Protein AF-A0A0P0VS82-F1 (afdb_monomer)

Secondary structure (DSSP, 8-state):
-PPPP------SPPPHHHHHHHHHHHHT-GGG---TTHHHHHHHHHHHHHHHHHHHHHGGGSS-----PPP-------------------

Sequence (90 aa):
MRAVRGEVVSSKPVALNKAARVFSLFAASDDSGLPSDGGALLLCAAEAAMELHVYRRYGLASGQSEEKRPKKRKRKNDACSTSGVASRVV

pLDDT: mean 76.22, std 19.3, range [44.38, 97.69]

Mean predicted aligned error: 15.92 Å

Solvent-accessible surface area (backbone atoms only — not comparable to full-atom values): 5989 Å² total; per-residue (Å²): 136,83,80,90,82,79,80,87,89,68,89,73,87,74,57,42,62,56,50,15,52,51,29,42,54,49,40,70,36,86,83,58,76,59,59,91,63,47,31,57,54,28,40,54,50,16,51,52,28,39,50,52,41,48,38,70,74,54,51,57,78,80,70,71,83,90,77,83,73,79,76,81,78,77,80,79,80,76,77,82,78,85,87,70,85,77,79,83,86,129

Foldseek 3Di:
DDDDDDDPPDPDDDQLQVQLVVLQ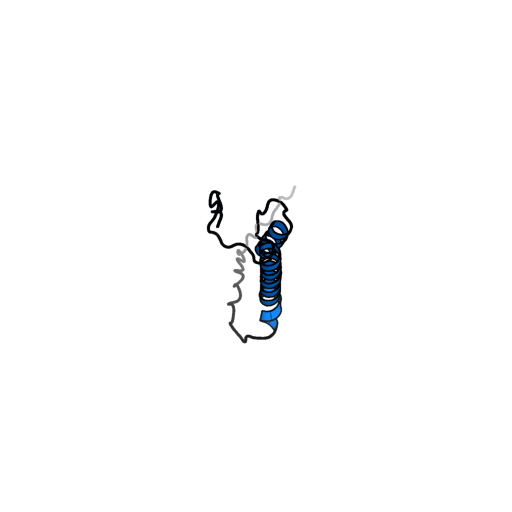VLLPDPPVPDDPCSSVVSNVSSVVSVVVNCCVVPVVVPDDDDPDDPPPPPPPPPPDDDPPDDDDDD

Organism: Oryza sativa subsp. japonica (NCBI:txid39947)

Structure (mmCIF, N/CA/C/O backbone):
data_AF-A0A0P0VS82-F1
#
_entry.id   AF-A0A0P0VS82-F1
#
loop_
_atom_site.group_PDB
_atom_site.id
_atom_site.type_symbol
_atom_site.label_atom_id
_atom_site.label_alt_id
_atom_site.label_comp_id
_atom_site.label_asym_id
_atom_site.label_entity_id
_atom_site.label_seq_id
_atom_site.pdbx_PDB_ins_code
_atom_site.Cartn_x
_atom_site.Cartn_y
_atom_site.Cartn_z
_atom_site.occupancy
_atom_site.B_iso_or_equiv
_atom_site.auth_seq_id
_atom_site.auth_comp_id
_atom_site.auth_asym_id
_atom_site.auth_atom_id
_atom_site.pdbx_PDB_model_num
ATOM 1 N N . MET A 1 1 ? -10.383 -17.402 6.910 1.00 48.69 1 MET A N 1
ATOM 2 C CA . MET A 1 1 ? -10.026 -16.730 5.640 1.00 48.69 1 MET A CA 1
ATOM 3 C C . MET A 1 1 ? -11.311 -16.229 4.988 1.00 48.69 1 MET A C 1
ATOM 5 O O . MET A 1 1 ? -12.141 -17.060 4.639 1.00 48.69 1 MET A O 1
ATOM 9 N N . ARG A 1 2 ? -11.537 -14.911 4.883 1.00 63.81 2 ARG A N 1
ATOM 10 C CA . ARG A 1 2 ? -12.646 -14.367 4.074 1.00 63.81 2 ARG A CA 1
ATOM 11 C C . ARG A 1 2 ? -12.146 -14.189 2.641 1.00 63.81 2 ARG A C 1
ATOM 13 O O . ARG A 1 2 ? -11.087 -13.607 2.439 1.00 63.81 2 ARG A O 1
ATOM 20 N N . ALA A 1 3 ? -12.877 -14.716 1.663 1.00 71.25 3 ALA A N 1
ATOM 21 C CA . ALA A 1 3 ? -12.551 -14.502 0.257 1.00 71.25 3 ALA A CA 1
ATOM 22 C C . ALA A 1 3 ? -12.819 -13.036 -0.114 1.00 71.25 3 ALA A C 1
ATOM 24 O O . ALA A 1 3 ? -1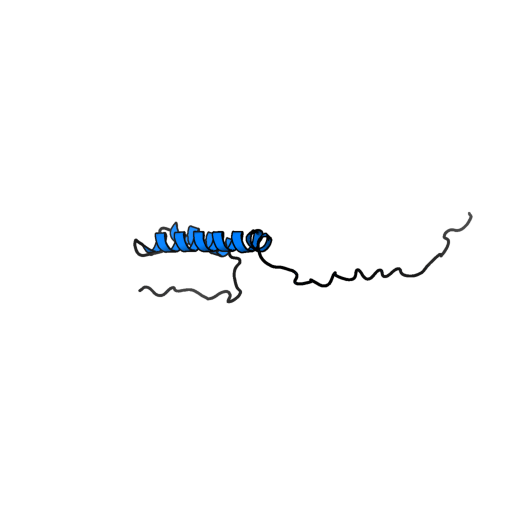3.894 -12.513 0.190 1.00 71.25 3 ALA A O 1
ATOM 25 N N . VAL A 1 4 ? -11.857 -12.389 -0.775 1.00 70.56 4 VAL A N 1
ATOM 26 C CA . VAL A 1 4 ? -12.066 -11.066 -1.375 1.00 70.56 4 VAL A CA 1
ATOM 27 C C . VAL A 1 4 ? -13.126 -11.219 -2.464 1.00 70.56 4 VAL A C 1
ATOM 29 O O . VAL A 1 4 ? -12.957 -12.013 -3.388 1.00 70.56 4 VAL A O 1
ATOM 32 N N . ARG A 1 5 ? -14.241 -10.495 -2.339 1.00 79.25 5 ARG A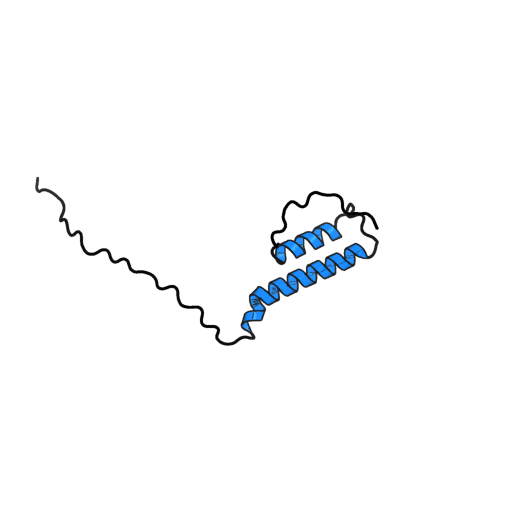 N 1
ATOM 33 C CA . ARG A 1 5 ? -15.278 -10.422 -3.373 1.00 79.25 5 ARG A CA 1
ATOM 34 C C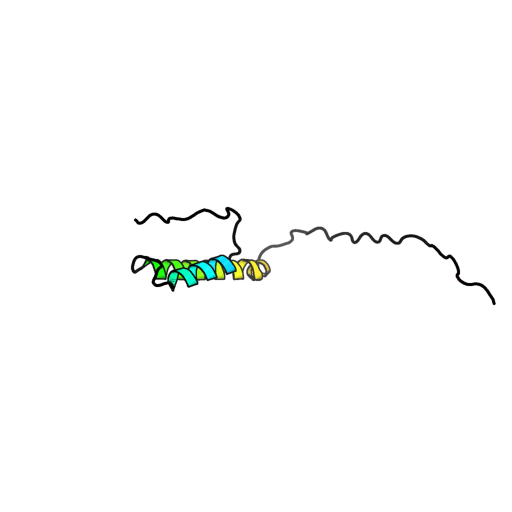 . ARG A 1 5 ? -15.069 -9.148 -4.180 1.00 79.25 5 ARG A C 1
ATOM 36 O O . ARG A 1 5 ? -14.925 -8.078 -3.600 1.00 79.25 5 ARG A O 1
ATOM 43 N N . GLY A 1 6 ? -15.055 -9.267 -5.501 1.00 84.44 6 GLY A N 1
ATOM 44 C CA . GLY A 1 6 ? -14.899 -8.137 -6.409 1.00 84.44 6 GLY A CA 1
ATOM 45 C C . GLY A 1 6 ? -14.640 -8.595 -7.839 1.00 84.44 6 GLY A C 1
ATOM 46 O O . GLY A 1 6 ? -14.276 -9.746 -8.076 1.00 84.44 6 GLY A O 1
ATOM 47 N N . GLU A 1 7 ? -14.841 -7.688 -8.787 1.00 91.00 7 GLU A N 1
ATOM 48 C CA . GLU A 1 7 ? -14.488 -7.900 -10.187 1.00 91.00 7 GLU A CA 1
ATOM 49 C C . GLU A 1 7 ? -13.029 -7.495 -10.422 1.00 91.00 7 GLU A C 1
ATOM 51 O O . GLU A 1 7 ? -12.575 -6.435 -9.980 1.00 91.00 7 GLU A O 1
ATOM 56 N N . VAL A 1 8 ? -12.278 -8.329 -11.142 1.00 86.94 8 VAL A N 1
ATOM 57 C CA . VAL A 1 8 ? -10.937 -7.960 -11.598 1.00 86.94 8 VAL A CA 1
ATOM 58 C C . VAL A 1 8 ? -11.080 -7.002 -12.776 1.00 86.94 8 VAL A C 1
ATOM 60 O O . VAL A 1 8 ? -11.237 -7.418 -13.917 1.00 86.94 8 VAL A O 1
ATOM 63 N N . VAL A 1 9 ? -10.985 -5.704 -12.499 1.00 89.75 9 VAL A N 1
ATOM 64 C CA . VAL A 1 9 ? -11.124 -4.659 -13.529 1.00 89.75 9 VAL A CA 1
ATOM 65 C C . VAL A 1 9 ? -9.933 -4.579 -14.491 1.00 89.75 9 VAL A C 1
ATOM 67 O O . VAL A 1 9 ? -10.030 -3.986 -15.563 1.00 89.75 9 VAL A O 1
ATOM 70 N N . SER A 1 10 ? -8.768 -5.110 -14.105 1.00 90.81 10 SER A N 1
ATOM 71 C CA . SER A 1 10 ? -7.547 -5.034 -14.909 1.00 90.81 10 SER A CA 1
ATOM 72 C C . SER A 1 10 ? -6.488 -6.023 -14.430 1.00 90.81 10 SER A C 1
ATOM 74 O O . SER A 1 10 ? -6.247 -6.148 -13.233 1.00 90.81 10 SER A O 1
ATOM 76 N N . SER A 1 11 ? -5.780 -6.637 -15.379 1.00 92.62 11 SER A N 1
ATOM 77 C CA . SER A 1 11 ? -4.547 -7.409 -15.154 1.00 92.62 11 SER A CA 1
ATOM 78 C C . SER A 1 11 ? -3.272 -6.610 -15.451 1.00 92.62 11 SER A C 1
ATOM 80 O O . SER A 1 11 ? -2.162 -7.119 -15.299 1.00 92.62 11 SER A O 1
ATOM 82 N N . LYS A 1 12 ? -3.403 -5.352 -15.897 1.00 94.44 12 LYS A N 1
ATOM 83 C CA . LYS A 1 12 ? -2.246 -4.502 -16.200 1.00 94.44 12 LYS A CA 1
ATOM 84 C C . LYS A 1 12 ? -1.462 -4.190 -14.922 1.00 94.44 12 LYS A C 1
ATOM 86 O O . LYS A 1 12 ? -2.080 -3.870 -13.903 1.00 94.44 12 LYS A O 1
ATOM 91 N N . PRO A 1 13 ? -0.120 -4.206 -14.981 1.00 92.94 13 PRO A N 1
ATOM 92 C CA . PRO A 1 13 ? 0.705 -3.857 -13.837 1.00 92.94 13 PRO A CA 1
ATOM 93 C C . PRO A 1 13 ? 0.449 -2.412 -13.400 1.00 92.94 13 PRO A C 1
ATOM 95 O O . PRO A 1 13 ? 0.230 -1.517 -14.222 1.00 92.94 13 PRO A O 1
ATOM 98 N N . VAL A 1 14 ? 0.512 -2.179 -12.092 1.00 94.06 14 VAL A N 1
ATOM 99 C CA . VAL A 1 14 ? 0.426 -0.844 -11.493 1.00 94.06 14 VAL A CA 1
ATOM 100 C C . VAL A 1 14 ? 1.818 -0.301 -11.188 1.00 94.06 14 VAL A C 1
ATOM 102 O O . VAL A 1 14 ? 2.752 -1.048 -10.901 1.00 94.06 14 VAL A O 1
ATOM 105 N N . ALA A 1 15 ? 1.966 1.022 -11.245 1.00 95.25 15 ALA A N 1
ATOM 106 C CA . ALA A 1 15 ? 3.204 1.675 -10.839 1.00 95.25 15 ALA A CA 1
ATOM 107 C C . ALA A 1 15 ? 3.458 1.468 -9.335 1.00 95.25 15 ALA A C 1
ATOM 109 O O . ALA A 1 15 ? 2.521 1.492 -8.538 1.00 95.25 15 ALA A O 1
ATOM 110 N N . LEU A 1 16 ? 4.724 1.303 -8.943 1.00 95.69 16 LEU A N 1
ATOM 111 C CA . LEU A 1 16 ? 5.107 0.995 -7.558 1.00 95.69 16 LEU A CA 1
ATOM 112 C C . LEU A 1 16 ? 4.657 2.063 -6.554 1.00 95.69 16 LEU A C 1
ATOM 114 O O . LEU A 1 16 ? 4.098 1.733 -5.516 1.00 95.69 16 LEU A O 1
ATOM 118 N N . ASN A 1 17 ? 4.813 3.342 -6.897 1.00 96.31 17 ASN A N 1
ATOM 119 C CA . ASN A 1 17 ? 4.323 4.448 -6.071 1.00 96.31 17 ASN A CA 1
ATOM 120 C C . ASN A 1 17 ? 2.795 4.405 -5.883 1.00 96.31 17 ASN A C 1
ATOM 122 O O . ASN A 1 17 ? 2.281 4.742 -4.818 1.00 96.31 17 ASN A O 1
ATOM 126 N N . LYS A 1 18 ? 2.055 3.966 -6.908 1.00 96.81 18 LYS A N 1
ATOM 127 C CA . LYS A 1 18 ? 0.607 3.763 -6.815 1.00 96.81 18 LYS A CA 1
ATOM 128 C C . LYS A 1 18 ? 0.277 2.562 -5.928 1.00 96.81 18 LYS A C 1
ATOM 130 O O . LYS A 1 18 ? -0.631 2.675 -5.113 1.00 96.81 18 LYS A O 1
ATOM 135 N N . ALA A 1 19 ? 1.003 1.452 -6.065 1.00 96.25 19 ALA A N 1
ATOM 136 C CA . ALA A 1 19 ? 0.828 0.269 -5.224 1.00 96.25 19 ALA A CA 1
ATOM 137 C C . ALA A 1 19 ? 1.046 0.598 -3.740 1.00 96.25 19 ALA A C 1
ATOM 139 O O . ALA A 1 19 ? 0.182 0.293 -2.926 1.00 96.25 19 ALA A O 1
ATOM 140 N N . ALA A 1 20 ? 2.122 1.320 -3.413 1.00 97.06 20 ALA A N 1
ATOM 141 C CA . ALA A 1 20 ? 2.392 1.763 -2.050 1.00 97.06 20 ALA A CA 1
ATOM 142 C C . ALA A 1 20 ? 1.237 2.577 -1.460 1.00 97.06 20 ALA A C 1
ATOM 144 O O . ALA A 1 20 ? 0.750 2.273 -0.377 1.00 97.06 20 ALA A O 1
ATOM 145 N N . ARG A 1 21 ? 0.732 3.562 -2.215 1.00 97.00 21 ARG A N 1
ATOM 146 C CA . ARG A 1 21 ? -0.412 4.371 -1.779 1.00 97.00 21 ARG A CA 1
ATOM 147 C C . ARG A 1 21 ? -1.658 3.521 -1.521 1.00 97.00 21 ARG A C 1
ATOM 149 O O . ARG A 1 21 ? -2.369 3.782 -0.559 1.00 97.00 21 ARG A O 1
ATOM 156 N N . VAL A 1 22 ? -1.934 2.531 -2.372 1.00 94.62 22 VAL A N 1
ATOM 157 C CA . VAL A 1 22 ? -3.073 1.618 -2.183 1.00 94.62 22 VAL A CA 1
ATOM 158 C C . VAL A 1 22 ? -2.898 0.791 -0.912 1.00 94.62 22 VAL A C 1
ATOM 160 O O . VAL A 1 22 ? -3.834 0.715 -0.125 1.00 94.62 22 VAL A O 1
ATOM 163 N N . PHE A 1 23 ? -1.711 0.228 -0.678 1.00 95.12 23 PHE A N 1
ATOM 164 C CA . PHE A 1 23 ? -1.434 -0.539 0.536 1.00 95.12 23 PHE A CA 1
ATOM 165 C C . PHE A 1 23 ? -1.584 0.309 1.801 1.00 95.12 23 PHE A C 1
ATOM 167 O O . PHE A 1 23 ? -2.276 -0.118 2.719 1.00 95.12 23 PHE A O 1
ATOM 174 N N . SER A 1 24 ? -1.037 1.529 1.828 1.00 95.69 24 SER A N 1
ATOM 175 C CA . SER A 1 24 ? -1.185 2.433 2.977 1.00 95.69 24 SER A CA 1
ATOM 176 C C . SER A 1 24 ? -2.642 2.812 3.242 1.00 95.69 24 SER A C 1
ATOM 178 O O . SER A 1 24 ? -3.079 2.791 4.388 1.00 95.69 24 SER A O 1
ATOM 180 N N . LEU A 1 25 ? -3.409 3.137 2.195 1.00 94.44 25 LEU A N 1
ATOM 181 C CA . LEU A 1 25 ? -4.826 3.478 2.349 1.00 94.44 25 LEU A CA 1
ATOM 182 C C . LEU A 1 25 ? -5.648 2.286 2.841 1.00 94.44 25 LEU A C 1
ATOM 184 O O . LEU A 1 25 ? -6.538 2.465 3.663 1.00 94.44 25 LEU A O 1
ATOM 188 N N . PHE A 1 26 ? -5.350 1.079 2.358 1.00 91.56 26 PHE A N 1
ATOM 189 C CA . PHE A 1 26 ? -6.054 -0.123 2.793 1.00 91.56 26 PHE A CA 1
ATOM 190 C C . PHE A 1 26 ? -5.686 -0.509 4.231 1.00 91.56 26 PHE A C 1
ATOM 192 O O . PHE A 1 26 ? -6.563 -0.895 4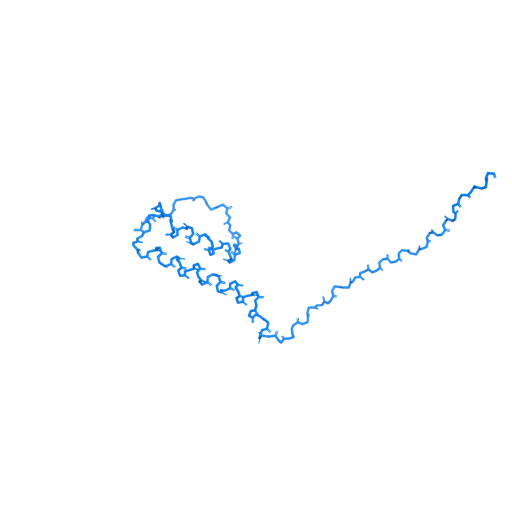.993 1.00 91.56 26 PHE A O 1
ATOM 199 N N . ALA A 1 27 ? -4.423 -0.336 4.630 1.00 91.50 27 ALA A N 1
ATOM 200 C CA . ALA A 1 27 ? -3.985 -0.554 6.007 1.00 91.50 27 ALA A CA 1
ATOM 201 C C . ALA A 1 27 ? -4.642 0.415 7.006 1.00 91.50 27 ALA A C 1
ATOM 203 O O . ALA A 1 27 ? -4.893 0.031 8.142 1.00 91.50 27 ALA A O 1
ATOM 204 N N . ALA A 1 28 ? -4.922 1.653 6.582 1.00 88.75 28 ALA A N 1
ATOM 205 C CA . ALA A 1 28 ? -5.586 2.675 7.395 1.00 88.75 28 ALA A CA 1
ATOM 206 C C . ALA A 1 28 ? -7.123 2.607 7.351 1.00 88.75 28 ALA A C 1
ATOM 208 O O . ALA A 1 28 ? -7.788 3.413 7.995 1.00 88.75 28 ALA A O 1
ATOM 209 N N . SER A 1 29 ? -7.700 1.706 6.552 1.00 86.50 29 SER A N 1
ATOM 210 C CA . SER A 1 29 ? -9.148 1.584 6.425 1.00 86.50 29 SER A CA 1
ATOM 211 C C . SER A 1 29 ? -9.700 0.678 7.522 1.00 86.50 29 SER A C 1
ATOM 213 O O . SER A 1 29 ? -9.388 -0.514 7.564 1.00 86.50 29 SER A O 1
ATOM 215 N N . ASP A 1 30 ? -10.576 1.231 8.360 1.00 76.81 30 ASP A N 1
ATOM 216 C CA . ASP A 1 30 ? -11.294 0.479 9.399 1.00 76.81 30 ASP A CA 1
ATOM 217 C C . ASP A 1 30 ? -12.148 -0.657 8.798 1.00 76.81 30 ASP A C 1
ATOM 219 O O . ASP A 1 30 ? -12.273 -1.738 9.374 1.00 76.81 30 ASP A O 1
ATOM 223 N N . ASP A 1 31 ? -12.651 -0.455 7.575 1.00 76.75 31 ASP A N 1
ATO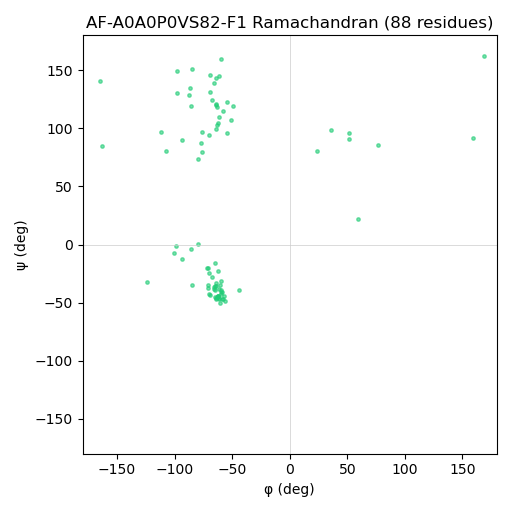M 224 C CA . ASP A 1 31 ? -13.454 -1.425 6.820 1.00 76.75 31 ASP A CA 1
ATOM 225 C C . ASP A 1 31 ? -12.626 -2.516 6.124 1.00 76.75 31 ASP A C 1
ATOM 227 O O . ASP A 1 31 ? -13.176 -3.394 5.452 1.00 76.75 31 ASP A O 1
ATOM 231 N N . SER A 1 32 ? -11.297 -2.500 6.268 1.00 70.00 32 SER A N 1
ATOM 232 C CA . SER A 1 32 ? -10.424 -3.489 5.626 1.00 70.00 32 SER A CA 1
ATOM 233 C C . SER A 1 32 ? -10.700 -4.920 6.100 1.00 70.00 32 SER A C 1
ATOM 235 O O . SER A 1 32 ? -10.393 -5.881 5.388 1.00 70.00 32 SER A O 1
ATOM 237 N N . GLY A 1 33 ? -11.287 -5.082 7.294 1.00 78.81 33 GLY A N 1
ATOM 238 C CA . GLY A 1 33 ? -11.567 -6.388 7.892 1.00 78.81 33 GLY A CA 1
ATOM 239 C C . GLY A 1 33 ? -10.304 -7.232 8.085 1.00 78.81 33 GLY A C 1
ATOM 240 O O . GLY A 1 33 ? -10.385 -8.464 8.128 1.00 78.81 33 GLY A O 1
ATOM 241 N N . LEU A 1 34 ? -9.140 -6.578 8.135 1.00 79.88 34 LEU A N 1
ATOM 242 C CA . LEU A 1 34 ? -7.856 -7.229 8.320 1.00 79.88 34 LEU A CA 1
ATOM 243 C C . LEU A 1 34 ? -7.746 -7.786 9.745 1.00 79.88 34 LEU A C 1
ATOM 245 O O . LEU A 1 34 ? -8.260 -7.184 10.689 1.00 79.88 34 LEU A O 1
ATOM 249 N N . PRO A 1 35 ? -7.058 -8.927 9.927 1.00 82.31 35 PRO A N 1
ATOM 250 C CA . PRO A 1 35 ? -6.629 -9.338 11.260 1.00 82.31 35 PRO A CA 1
ATOM 251 C C . PRO A 1 35 ? -5.716 -8.258 11.865 1.00 82.31 35 PRO A C 1
ATOM 253 O O . PRO A 1 35 ? -5.130 -7.476 11.114 1.00 82.31 35 PRO A O 1
ATOM 256 N N . SER A 1 36 ? -5.562 -8.243 13.194 1.00 77.25 36 SER A N 1
ATOM 257 C CA . SER A 1 36 ? -4.793 -7.224 13.941 1.00 77.25 36 SER A CA 1
ATOM 258 C C . SER A 1 36 ? -3.442 -6.882 13.305 1.00 77.25 36 SER A C 1
ATOM 260 O O . SER A 1 36 ? -3.063 -5.717 13.230 1.00 77.25 36 SER A O 1
ATOM 262 N N . ASP A 1 37 ? -2.756 -7.892 12.774 1.00 85.25 37 ASP A N 1
ATOM 263 C CA . ASP A 1 37 ? -1.393 -7.761 12.258 1.00 85.25 37 ASP A CA 1
ATOM 264 C C . ASP A 1 37 ? -1.361 -7.472 10.745 1.00 85.25 37 ASP A C 1
ATOM 266 O O . ASP A 1 37 ? -0.330 -7.100 10.182 1.00 85.25 37 ASP A O 1
ATOM 270 N N . GLY A 1 38 ? -2.498 -7.619 10.057 1.00 87.38 38 GLY A N 1
ATOM 271 C CA . GLY A 1 38 ? -2.605 -7.443 8.609 1.00 87.38 38 GLY A CA 1
ATOM 272 C C . GLY A 1 38 ? -2.331 -6.008 8.163 1.00 87.38 38 GLY A C 1
ATOM 273 O O . GLY A 1 38 ? -1.703 -5.799 7.125 1.00 87.38 38 GLY A O 1
ATOM 274 N N . GLY A 1 39 ? -2.744 -5.023 8.967 1.00 90.25 39 GLY A N 1
ATOM 275 C CA . GLY A 1 39 ? -2.448 -3.612 8.711 1.00 90.25 39 GLY A CA 1
ATOM 276 C C . GLY A 1 39 ? -0.944 -3.328 8.726 1.00 90.25 39 GLY A C 1
ATOM 277 O O . GLY A 1 39 ? -0.430 -2.693 7.807 1.00 90.25 39 GLY A O 1
ATOM 278 N N . ALA A 1 40 ? -0.217 -3.877 9.704 1.00 92.31 40 ALA A N 1
ATOM 279 C CA . ALA A 1 40 ? 1.233 -3.719 9.802 1.00 92.31 40 ALA A CA 1
ATOM 280 C C . ALA A 1 40 ? 1.959 -4.327 8.590 1.00 92.31 40 ALA A C 1
ATOM 282 O O . ALA A 1 40 ? 2.816 -3.679 7.994 1.00 92.31 40 ALA A O 1
ATOM 283 N N . LEU A 1 41 ? 1.559 -5.528 8.157 1.00 94.62 41 LEU A N 1
ATOM 284 C CA . LEU A 1 41 ? 2.140 -6.175 6.974 1.00 94.62 41 LEU A CA 1
ATOM 285 C C . LEU A 1 41 ? 1.936 -5.356 5.693 1.00 94.62 41 LEU A C 1
ATOM 287 O O . LEU A 1 41 ? 2.832 -5.279 4.851 1.00 94.62 41 LEU A O 1
ATOM 291 N N . LEU A 1 42 ? 0.772 -4.725 5.538 1.00 94.50 42 LEU A N 1
ATOM 292 C CA . LEU A 1 42 ? 0.505 -3.853 4.396 1.00 94.50 42 LEU A CA 1
ATOM 293 C C . LEU A 1 42 ? 1.294 -2.551 4.447 1.00 94.50 42 LEU A C 1
ATOM 295 O O . LEU A 1 42 ? 1.717 -2.073 3.397 1.00 94.50 42 LEU A O 1
ATOM 299 N N . LEU A 1 43 ? 1.526 -1.991 5.635 1.00 95.62 43 LEU A N 1
ATOM 300 C CA . LEU A 1 43 ? 2.421 -0.844 5.785 1.00 95.62 43 LEU A CA 1
ATOM 301 C C . LEU A 1 43 ? 3.853 -1.219 5.387 1.00 95.62 43 LEU A C 1
ATOM 303 O O . LEU A 1 43 ? 4.436 -0.523 4.560 1.00 95.62 43 LEU A O 1
ATOM 307 N N . CYS A 1 44 ? 4.366 -2.371 5.832 1.00 97.00 44 CYS A N 1
ATOM 308 C CA . CYS A 1 44 ? 5.667 -2.878 5.380 1.00 97.00 44 CYS A CA 1
ATOM 309 C C . CYS A 1 44 ? 5.709 -3.084 3.856 1.00 97.00 44 CYS A C 1
ATOM 311 O O . CYS A 1 44 ? 6.691 -2.745 3.198 1.00 97.00 44 CYS A O 1
ATOM 313 N N . ALA A 1 45 ? 4.632 -3.606 3.260 1.00 97.25 45 ALA A N 1
ATOM 314 C CA . ALA A 1 45 ? 4.537 -3.757 1.809 1.00 97.25 45 ALA A CA 1
ATOM 315 C C . ALA A 1 45 ? 4.517 -2.400 1.082 1.00 97.25 45 ALA A C 1
ATOM 317 O O . ALA A 1 45 ? 5.098 -2.266 0.001 1.00 97.25 45 ALA A O 1
ATOM 318 N N . ALA A 1 46 ? 3.869 -1.387 1.664 1.00 97.44 46 ALA A N 1
ATOM 319 C CA . ALA A 1 46 ? 3.859 -0.029 1.137 1.00 97.44 46 ALA A CA 1
ATOM 320 C C . ALA A 1 46 ? 5.258 0.598 1.156 1.00 97.44 46 ALA A C 1
ATOM 322 O O . ALA A 1 46 ? 5.690 1.171 0.152 1.00 97.44 46 ALA A O 1
ATOM 323 N N . GLU A 1 47 ? 5.976 0.440 2.267 1.00 97.69 47 GLU A N 1
ATOM 324 C CA . GLU A 1 47 ? 7.357 0.891 2.432 1.00 97.69 47 GLU A CA 1
ATOM 325 C C . GLU A 1 47 ? 8.282 0.211 1.420 1.00 97.69 47 GLU A C 1
ATOM 327 O O . GLU A 1 47 ? 8.957 0.902 0.658 1.00 97.69 47 GLU A O 1
ATOM 332 N N . ALA A 1 48 ? 8.223 -1.119 1.303 1.00 97.69 48 ALA A N 1
ATOM 333 C CA . ALA A 1 48 ? 9.020 -1.875 0.337 1.00 97.69 48 ALA A CA 1
ATOM 334 C C . ALA A 1 48 ? 8.731 -1.459 -1.119 1.00 97.69 48 ALA A C 1
ATOM 336 O O . ALA A 1 48 ? 9.640 -1.334 -1.946 1.00 97.69 48 ALA A O 1
ATOM 337 N N . ALA A 1 49 ? 7.463 -1.198 -1.456 1.00 97.50 49 ALA A N 1
ATOM 338 C CA . ALA A 1 49 ? 7.089 -0.709 -2.780 1.00 97.50 49 ALA A CA 1
ATOM 339 C C . ALA A 1 49 ? 7.647 0.700 -3.058 1.00 97.50 49 ALA A C 1
ATOM 341 O O . ALA A 1 49 ? 8.090 0.972 -4.181 1.00 97.50 49 ALA A O 1
ATOM 342 N N . MET A 1 50 ? 7.665 1.588 -2.057 1.00 97.44 50 MET A N 1
ATOM 343 C CA . MET A 1 50 ? 8.285 2.912 -2.175 1.00 97.44 50 MET A CA 1
ATOM 344 C C . MET A 1 50 ? 9.805 2.839 -2.270 1.00 97.44 50 MET A C 1
ATOM 346 O O . MET A 1 50 ? 10.380 3.506 -3.130 1.00 97.44 50 MET A O 1
ATOM 350 N N . GLU A 1 51 ? 10.454 2.016 -1.453 1.00 95.69 51 GLU A N 1
ATOM 351 C CA . GLU A 1 51 ? 11.899 1.805 -1.501 1.00 95.69 51 GLU A CA 1
ATOM 352 C C . GLU A 1 51 ? 12.322 1.299 -2.883 1.00 95.69 51 GLU A C 1
ATOM 354 O O . GLU A 1 51 ? 13.197 1.882 -3.525 1.00 95.69 51 GLU A O 1
ATOM 359 N N . LEU A 1 52 ? 11.616 0.300 -3.424 1.00 95.12 52 LEU A N 1
ATOM 360 C CA . LEU A 1 52 ? 11.873 -0.202 -4.771 1.00 95.12 52 LEU A CA 1
ATOM 361 C C . LEU A 1 52 ? 11.603 0.861 -5.848 1.00 95.12 52 LEU A C 1
ATOM 363 O O . LEU A 1 52 ? 12.315 0.919 -6.855 1.00 95.12 52 LEU A O 1
ATOM 367 N N . HIS A 1 53 ? 10.588 1.712 -5.668 1.00 94.75 53 HIS A N 1
ATOM 368 C CA . HIS A 1 53 ? 10.334 2.831 -6.576 1.00 94.75 53 HIS A CA 1
ATOM 369 C C . HIS A 1 53 ? 11.511 3.816 -6.597 1.00 94.75 53 HIS A C 1
ATOM 371 O O . HIS A 1 53 ? 11.969 4.197 -7.678 1.00 94.75 53 HIS A O 1
ATOM 377 N N . VAL A 1 54 ? 12.015 4.195 -5.421 1.00 94.25 54 VAL A N 1
ATOM 378 C CA . VAL A 1 54 ? 13.169 5.089 -5.256 1.00 94.25 54 VAL A CA 1
ATOM 379 C C . VAL A 1 54 ? 14.427 4.440 -5.831 1.00 94.25 54 VAL A C 1
ATOM 381 O O . VAL A 1 54 ? 15.108 5.059 -6.648 1.00 94.25 54 VAL A O 1
ATOM 384 N N . TYR A 1 55 ? 14.690 3.170 -5.519 1.00 91.94 55 TYR A N 1
ATOM 385 C CA . TYR A 1 55 ? 15.820 2.418 -6.063 1.00 91.94 55 TYR A CA 1
ATOM 386 C C . TYR A 1 55 ? 15.796 2.371 -7.596 1.00 91.94 55 TYR A C 1
ATOM 388 O O . TYR A 1 55 ? 16.796 2.654 -8.250 1.00 91.94 55 TYR A O 1
ATOM 396 N N . ARG A 1 56 ? 14.639 2.111 -8.213 1.00 90.25 56 ARG A N 1
ATOM 397 C CA . ARG A 1 56 ? 14.518 2.119 -9.682 1.00 90.25 56 ARG A CA 1
ATOM 398 C C . ARG A 1 56 ? 14.682 3.505 -10.294 1.00 90.25 56 ARG A C 1
ATOM 400 O O . ARG A 1 56 ? 15.073 3.612 -11.452 1.00 90.25 56 ARG A O 1
ATOM 407 N N . ARG A 1 57 ? 14.350 4.563 -9.558 1.00 89.25 57 ARG A N 1
ATOM 408 C CA . ARG A 1 57 ? 14.438 5.937 -10.059 1.00 89.25 57 ARG A CA 1
ATOM 409 C C . ARG A 1 57 ? 15.839 6.529 -9.908 1.00 89.25 57 ARG A C 1
ATOM 411 O O . ARG A 1 57 ? 16.250 7.291 -10.778 1.00 89.25 57 ARG A O 1
ATOM 418 N N . TYR A 1 58 ? 16.547 6.182 -8.835 1.00 86.75 58 TYR A N 1
ATOM 419 C CA . TYR A 1 58 ? 17.820 6.805 -8.458 1.00 86.75 58 TYR A CA 1
ATOM 420 C C . TYR A 1 58 ? 18.975 5.806 -8.299 1.00 86.75 58 TYR A C 1
ATOM 422 O O . TYR A 1 58 ? 20.110 6.139 -8.618 1.00 86.75 58 TYR A O 1
ATOM 430 N N . GLY A 1 59 ? 18.708 4.576 -7.858 1.00 70.38 59 GLY A N 1
ATOM 431 C CA . GLY A 1 59 ? 19.722 3.543 -7.602 1.00 70.38 59 GLY A CA 1
ATOM 432 C C . GLY A 1 59 ? 20.387 2.975 -8.858 1.00 70.38 59 GLY A C 1
ATOM 433 O O . GLY A 1 59 ? 21.540 2.565 -8.805 1.00 70.38 59 GLY A O 1
ATOM 434 N N . LEU A 1 60 ? 19.731 3.041 -10.021 1.00 62.00 60 LEU A N 1
ATOM 435 C CA . LEU A 1 60 ? 20.376 2.709 -11.302 1.00 62.00 60 LEU A CA 1
ATOM 436 C C . LEU A 1 60 ? 21.518 3.674 -11.667 1.00 62.00 60 LEU A C 1
ATOM 438 O O . LEU A 1 60 ? 22.331 3.346 -12.525 1.00 62.00 60 LEU A O 1
ATOM 442 N N . ALA A 1 61 ? 21.610 4.845 -11.025 1.00 59.56 61 ALA A N 1
ATOM 443 C CA . ALA A 1 61 ? 22.708 5.772 -11.273 1.00 59.56 61 ALA A CA 1
ATOM 444 C C . ALA A 1 61 ? 24.056 5.278 -10.712 1.00 59.56 61 ALA A C 1
ATOM 446 O O . ALA A 1 61 ? 25.090 5.754 -11.173 1.00 59.56 61 ALA A O 1
ATOM 447 N N . SER A 1 62 ? 24.074 4.338 -9.754 1.00 57.12 62 SER A N 1
ATOM 448 C CA . SER A 1 62 ? 25.321 3.898 -9.105 1.00 57.12 62 SER A CA 1
ATOM 449 C C . SER A 1 62 ? 25.895 2.573 -9.614 1.00 57.12 62 SER A C 1
ATOM 451 O O . SER A 1 62 ? 27.017 2.236 -9.246 1.00 57.12 62 SER A O 1
ATOM 453 N N . GLY A 1 63 ? 25.200 1.825 -10.477 1.00 50.91 63 GLY A N 1
ATOM 454 C CA . GLY A 1 63 ? 25.686 0.502 -10.877 1.00 50.91 63 GLY A CA 1
ATOM 455 C C . GLY A 1 63 ? 25.037 -0.058 -12.133 1.00 50.91 63 GLY A C 1
ATOM 456 O O . GLY A 1 63 ? 24.078 -0.818 -12.021 1.00 50.91 63 GLY A O 1
ATOM 457 N N . GLN A 1 64 ? 25.578 0.327 -13.297 1.00 47.81 64 GLN A N 1
ATOM 458 C CA . GLN A 1 64 ? 25.693 -0.418 -14.572 1.00 47.81 64 GLN A CA 1
ATOM 459 C C . GLN A 1 64 ? 25.898 0.611 -15.705 1.00 47.81 64 GLN A C 1
ATOM 461 O O . GLN A 1 64 ? 24.974 1.294 -16.127 1.00 47.81 64 GLN A O 1
ATOM 466 N N . SER A 1 65 ? 27.145 0.944 -16.050 1.00 45.47 65 SER A N 1
ATOM 467 C CA . SER A 1 65 ? 27.913 0.251 -17.099 1.00 45.47 65 SER A CA 1
ATOM 468 C C . SER A 1 65 ? 27.139 0.132 -18.421 1.00 45.47 65 SER A C 1
ATOM 470 O O . SER A 1 65 ? 26.343 -0.782 -18.589 1.00 45.47 65 SER A O 1
ATOM 472 N N . GLU A 1 66 ? 27.406 1.075 -19.332 1.00 46.72 66 GLU A N 1
ATOM 473 C CA . GLU A 1 66 ? 27.286 0.999 -20.800 1.00 46.72 66 GLU A CA 1
ATOM 474 C C . GLU A 1 66 ? 26.311 -0.047 -21.387 1.00 46.72 66 GLU A C 1
ATOM 476 O O . GLU A 1 66 ? 26.739 -1.050 -21.952 1.00 46.72 66 GLU A O 1
ATOM 481 N N . GLU A 1 67 ? 25.007 0.242 -21.424 1.00 47.78 67 GLU A N 1
ATOM 482 C CA . GLU A 1 67 ? 24.171 -0.280 -22.513 1.00 47.78 67 GLU A CA 1
ATOM 483 C C . GLU A 1 67 ? 23.711 0.882 -23.394 1.00 47.78 67 GLU A C 1
ATOM 485 O O . GLU A 1 67 ? 22.794 1.654 -23.091 1.00 47.78 67 GLU A O 1
ATOM 490 N N . LYS A 1 68 ? 24.465 1.057 -24.483 1.00 46.72 68 LYS A N 1
ATOM 491 C CA . LYS A 1 68 ? 24.332 2.105 -25.493 1.00 46.72 68 LYS A CA 1
ATOM 492 C C . LYS A 1 68 ? 22.914 2.132 -26.061 1.00 46.72 68 LYS A C 1
ATOM 494 O O . LYS A 1 68 ? 22.605 1.446 -27.031 1.00 46.72 68 LYS A O 1
ATOM 499 N N . ARG A 1 69 ? 22.054 3.001 -25.525 1.00 56.22 69 ARG A N 1
ATOM 500 C CA . ARG A 1 69 ? 20.791 3.352 -26.187 1.00 56.22 69 ARG A CA 1
ATOM 501 C C . ARG A 1 69 ? 21.111 4.047 -27.518 1.00 56.22 69 ARG A C 1
ATOM 503 O O . ARG A 1 69 ? 21.749 5.104 -27.498 1.00 56.22 69 ARG A O 1
ATOM 510 N N . PRO A 1 70 ? 20.675 3.517 -28.675 1.00 52.12 70 PRO A N 1
ATOM 511 C CA . PRO A 1 70 ? 20.914 4.172 -29.951 1.00 52.12 70 PRO A CA 1
ATOM 512 C C . PRO A 1 70 ? 20.204 5.532 -29.968 1.00 52.12 70 PRO A 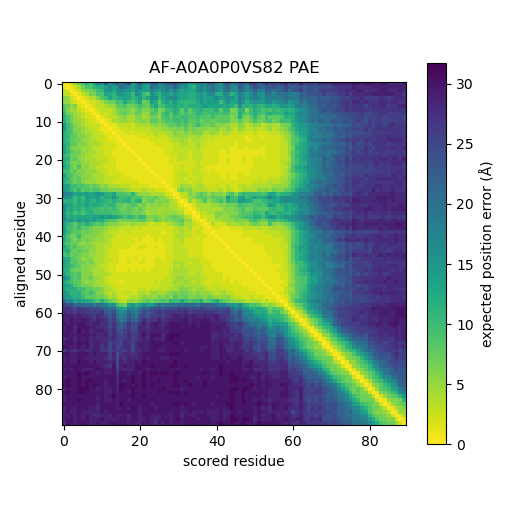C 1
ATOM 514 O O . PRO A 1 70 ? 18.981 5.630 -29.842 1.00 52.12 70 PRO A O 1
ATOM 517 N N . LYS A 1 71 ? 21.003 6.600 -30.098 1.00 58.38 71 LYS A N 1
ATOM 518 C CA . LYS A 1 71 ? 20.544 7.983 -30.276 1.00 58.38 71 LYS A CA 1
ATOM 519 C C . LYS A 1 71 ? 19.499 8.023 -31.395 1.00 58.38 71 LYS A C 1
ATOM 521 O O . LYS A 1 71 ? 19.803 7.699 -32.543 1.00 58.38 71 LYS A O 1
ATOM 526 N N . LYS A 1 72 ? 18.276 8.454 -31.064 1.00 56.28 72 LYS A N 1
ATOM 527 C CA . LYS A 1 72 ? 17.216 8.766 -32.034 1.00 56.28 72 LYS A CA 1
ATOM 528 C C . LYS A 1 72 ? 17.788 9.707 -33.101 1.00 56.28 72 LYS A C 1
ATOM 530 O O . LYS A 1 72 ? 18.028 10.882 -32.830 1.00 56.28 72 LYS A O 1
ATOM 535 N N . ARG A 1 73 ? 18.016 9.189 -34.312 1.00 58.12 73 ARG A N 1
ATOM 536 C CA . ARG A 1 73 ? 18.368 9.991 -35.490 1.00 58.12 73 ARG A CA 1
ATOM 537 C C . ARG A 1 73 ? 17.196 10.928 -35.772 1.00 58.12 73 ARG A C 1
ATOM 539 O O . ARG A 1 73 ? 16.152 10.498 -36.257 1.00 58.12 73 ARG A O 1
ATOM 546 N N . LYS A 1 74 ? 17.365 12.207 -35.437 1.00 60.44 74 LYS A N 1
ATOM 547 C CA . LYS A 1 74 ? 16.472 13.288 -35.852 1.00 60.44 74 LYS A CA 1
ATOM 548 C C . LYS A 1 74 ? 16.553 13.351 -37.381 1.00 60.44 74 LYS A C 1
ATOM 550 O O . LYS A 1 74 ? 17.562 13.793 -37.923 1.00 60.44 74 LYS A O 1
ATOM 555 N N . ARG A 1 75 ? 15.540 12.820 -38.072 1.00 54.84 75 ARG A N 1
ATOM 556 C CA . ARG A 1 75 ? 15.382 12.981 -39.522 1.00 54.84 75 ARG A CA 1
ATOM 557 C C . ARG A 1 75 ? 15.167 14.473 -39.780 1.00 54.84 75 ARG A C 1
ATOM 559 O O . ARG A 1 75 ? 14.077 14.983 -39.546 1.00 54.84 75 ARG A O 1
ATOM 566 N N . LYS A 1 76 ? 16.224 15.181 -40.179 1.00 51.09 76 LYS A N 1
ATOM 567 C CA . LYS A 1 76 ? 16.099 16.485 -40.828 1.00 51.09 76 LYS A CA 1
ATOM 568 C C . LYS A 1 76 ? 15.513 16.221 -42.214 1.00 51.09 76 LYS A C 1
ATOM 570 O O . LYS A 1 76 ? 16.236 15.839 -43.125 1.00 51.09 76 LYS A O 1
ATOM 575 N N . ASN A 1 77 ? 14.192 16.324 -42.329 1.00 48.72 77 ASN A N 1
ATOM 576 C CA . ASN A 1 77 ? 13.551 16.587 -43.611 1.00 48.72 77 ASN A CA 1
ATOM 577 C C . ASN A 1 77 ? 13.764 18.076 -43.890 1.00 48.72 77 ASN A C 1
ATOM 579 O O . ASN A 1 77 ? 12.888 18.890 -43.613 1.00 48.72 77 ASN A O 1
ATOM 583 N N . ASP A 1 78 ? 14.953 18.429 -44.372 1.00 50.50 78 ASP A N 1
ATOM 584 C CA . ASP A 1 78 ? 15.153 19.723 -45.012 1.00 50.50 78 ASP A CA 1
ATOM 585 C C . ASP A 1 78 ? 14.545 19.586 -46.414 1.00 50.50 78 ASP A C 1
ATOM 587 O O . ASP A 1 78 ? 15.181 19.124 -47.361 1.00 50.50 78 ASP A O 1
ATOM 591 N N . ALA A 1 79 ? 13.241 19.860 -46.499 1.00 52.16 79 ALA A N 1
ATOM 592 C CA . ALA A 1 79 ? 12.531 19.977 -47.760 1.00 52.16 79 ALA A CA 1
ATOM 593 C C . ALA A 1 79 ? 13.166 21.132 -48.543 1.00 52.16 79 ALA A C 1
ATOM 595 O O . ALA A 1 79 ? 13.077 22.297 -48.159 1.00 52.16 79 ALA A O 1
ATOM 596 N N . CYS A 1 80 ? 13.868 20.758 -49.607 1.00 44.66 80 CYS A N 1
ATOM 597 C CA . CYS A 1 80 ? 14.522 21.642 -50.552 1.00 44.66 80 CYS A CA 1
ATOM 598 C C . CYS A 1 80 ? 13.496 22.601 -51.183 1.00 44.66 80 CYS A C 1
ATOM 600 O O . CYS A 1 80 ? 12.598 22.177 -51.903 1.00 44.66 80 CYS A O 1
ATOM 602 N N . SER A 1 81 ? 13.674 23.887 -50.882 1.00 44.38 81 SER A N 1
ATOM 603 C CA . SER A 1 81 ? 13.521 25.032 -51.784 1.00 44.38 81 SER A CA 1
ATOM 604 C C . SER A 1 81 ? 12.226 25.155 -52.595 1.00 44.38 81 SER A C 1
ATOM 606 O O . SER A 1 81 ? 12.173 24.806 -53.771 1.00 44.38 81 SER A O 1
ATOM 608 N N . THR A 1 82 ? 11.234 25.844 -52.031 1.00 51.62 82 THR A N 1
ATOM 609 C CA . THR A 1 82 ? 10.269 26.620 -52.826 1.00 51.62 82 THR A CA 1
ATOM 610 C C . THR A 1 82 ? 10.558 28.107 -52.639 1.00 51.62 82 THR A C 1
ATOM 612 O O . THR A 1 82 ? 9.916 28.789 -51.843 1.00 51.62 82 THR A O 1
ATOM 615 N N . SER A 1 83 ? 11.557 28.623 -53.356 1.00 50.25 83 SER A N 1
ATOM 616 C CA . SER A 1 83 ? 11.758 30.063 -53.540 1.00 50.25 83 SER A CA 1
ATOM 617 C C . SER A 1 83 ? 10.797 30.568 -54.622 1.00 50.25 83 SER A C 1
ATOM 619 O O . SER A 1 83 ? 11.188 30.805 -55.761 1.00 50.25 83 S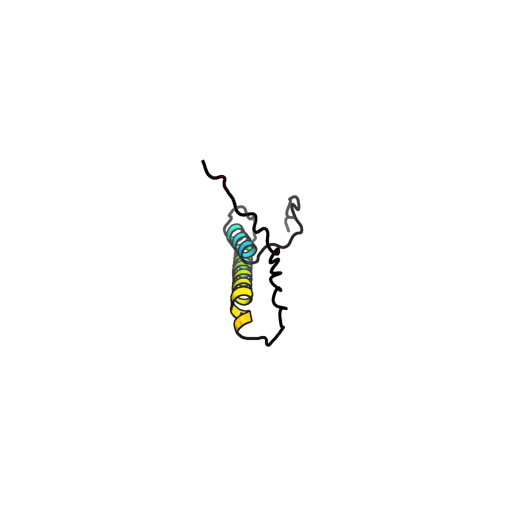ER A O 1
ATOM 621 N N . GLY A 1 84 ? 9.514 30.671 -54.281 1.00 48.00 84 GLY A N 1
ATOM 622 C CA . GLY A 1 84 ? 8.524 31.394 -55.075 1.00 48.00 84 GLY A CA 1
ATOM 623 C C . GLY A 1 84 ? 8.421 32.814 -54.541 1.00 48.00 84 GLY A C 1
ATOM 624 O O . GLY A 1 84 ? 7.670 33.061 -53.602 1.00 48.00 84 GLY A O 1
ATOM 625 N N . VAL A 1 85 ? 9.233 33.718 -55.085 1.00 50.72 85 VAL A N 1
ATOM 626 C CA . VAL A 1 85 ? 9.211 35.155 -54.783 1.00 50.72 85 VAL A CA 1
ATOM 627 C C . VAL A 1 85 ? 7.806 35.711 -55.003 1.00 50.72 85 VAL A C 1
ATOM 629 O O . VAL A 1 85 ? 7.218 35.576 -56.075 1.00 50.72 85 VAL A O 1
ATOM 632 N N . ALA A 1 86 ? 7.270 36.296 -53.938 1.00 51.84 86 ALA A N 1
ATOM 633 C CA . ALA A 1 86 ? 5.938 36.854 -53.868 1.00 51.84 86 ALA A CA 1
ATOM 634 C C . ALA A 1 86 ? 5.889 38.299 -54.392 1.00 51.84 86 ALA A C 1
ATOM 636 O O . ALA A 1 86 ? 6.827 39.073 -54.222 1.00 51.84 86 ALA A O 1
ATOM 637 N N . SER A 1 87 ? 4.706 38.634 -54.913 1.00 54.03 87 SER A N 1
ATOM 638 C CA . SER A 1 87 ? 4.064 39.954 -54.884 1.00 54.03 87 SER A CA 1
ATOM 639 C C . SER A 1 87 ? 4.555 41.043 -55.843 1.00 54.03 87 SER A C 1
ATOM 641 O O . SER A 1 87 ? 5.312 41.940 -55.498 1.00 54.03 87 SER A O 1
ATOM 643 N N . ARG A 1 88 ? 3.978 40.984 -57.050 1.00 46.72 88 ARG A N 1
ATOM 644 C CA . ARG A 1 88 ? 3.032 41.980 -57.599 1.00 46.72 88 ARG A CA 1
ATOM 645 C C . ARG A 1 88 ? 3.315 43.445 -57.218 1.00 46.72 88 ARG A C 1
ATOM 647 O O . ARG A 1 88 ? 2.896 43.918 -56.167 1.00 46.72 88 ARG A O 1
ATOM 654 N N . VAL A 1 89 ? 3.962 44.142 -58.148 1.00 54.91 89 VAL A N 1
ATOM 655 C CA . VAL A 1 89 ? 4.035 45.605 -58.224 1.00 54.91 89 VAL A CA 1
ATOM 656 C C . VAL A 1 89 ? 2.633 46.135 -58.551 1.00 54.91 89 VAL A C 1
ATOM 658 O O . VAL A 1 89 ? 2.014 45.672 -59.513 1.00 54.91 89 VAL A O 1
ATOM 661 N N . VAL A 1 90 ? 2.125 47.028 -57.698 1.00 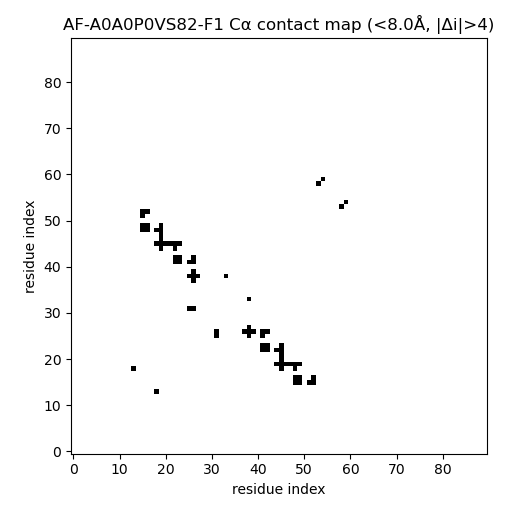64.06 90 VAL A N 1
ATOM 662 C CA . VAL A 1 90 ? 1.029 47.961 -58.014 1.00 64.06 90 VAL A CA 1
ATOM 663 C C . VAL A 1 90 ? 1.617 49.122 -58.798 1.00 64.06 90 VAL A C 1
ATOM 665 O O . VAL A 1 90 ? 2.726 49.556 -58.412 1.00 64.06 90 VAL A O 1
#

Radius of gyration: 27.25 Å; Cα contacts (8 Å, |Δi|>4): 38; chains: 1; bounding box: 43×65×72 Å